Protein AF-A0A2A6CHQ3-F1 (afdb_monomer_lite)

Secondary structure (DSSP, 8-state):
---------HHHHHHHHHHHHHHHTT---HHHHHHHHHHHSSS--TTTS----HHHHHSPPHHHHH---HHHHHHHHHHS--

Sequence (82 aa):
MAAGDPIDRPFLRDVDQWMEQLYDCKQLSEQQVKMLFEQAKKCLPTDIRYKKTRAMRRALTKDEASIKSAKQLAITGAFLLI

InterPro domains:
  IPR045059 Large ribosomal subunit protein uL29, eukaryota [PTHR45722] (36-79)

Organism: Pristionchus pacificus (NCBI:txid54126)

Foldseek 3Di:
DDDDDPPPPVVVVVVVVVVVVVPVVDPQPPVRVVVVVLVVDPDHDPVPDDDDDPVVVPDDDPVRVPDDDPVVCVVVVVVVVD

pLDDT: mean 75.31, std 13.95, range [44.34, 96.94]

Radius of gyration: 29.21 Å; chains: 1; bounding box: 70×57×62 Å

Structure (mmCIF, N/CA/C/O backbone):
data_AF-A0A2A6CHQ3-F1
#
_entry.id   AF-A0A2A6CHQ3-F1
#
loop_
_atom_site.group_PDB
_atom_site.id
_atom_site.type_symbol
_atom_site.label_atom_id
_atom_site.label_alt_id
_atom_site.label_comp_id
_atom_site.label_asym_id
_atom_site.label_entity_id
_atom_site.label_seq_id
_atom_site.pdbx_PDB_ins_code
_atom_site.Cartn_x
_atom_site.Cartn_y
_atom_site.Cartn_z
_atom_site.occupancy
_atom_site.B_iso_or_equiv
_atom_site.auth_seq_id
_atom_site.auth_comp_id
_atom_site.auth_asym_id
_atom_site.auth_atom_id
_atom_site.pdbx_PDB_model_num
ATOM 1 N N . MET A 1 1 ? -40.885 -42.593 39.491 1.00 49.28 1 MET A N 1
ATOM 2 C CA . MET A 1 1 ? -39.639 -42.818 38.726 1.00 49.28 1 MET A CA 1
ATOM 3 C C . MET A 1 1 ? -39.995 -43.503 37.417 1.00 49.28 1 MET A C 1
ATOM 5 O O . MET A 1 1 ? -40.839 -44.385 37.480 1.00 49.28 1 MET A O 1
ATOM 9 N N . ALA A 1 2 ? -39.374 -43.056 36.316 1.00 44.34 2 ALA A N 1
ATOM 10 C CA . ALA A 1 2 ? -39.336 -43.564 34.925 1.00 44.34 2 ALA A CA 1
ATOM 11 C C . ALA A 1 2 ? -39.521 -42.352 33.983 1.00 44.34 2 ALA A C 1
ATOM 13 O O . ALA A 1 2 ? -40.637 -41.994 33.634 1.00 44.34 2 ALA A O 1
ATOM 14 N N . ALA A 1 3 ? -38.531 -41.453 33.933 1.00 49.31 3 ALA A N 1
ATOM 15 C CA . ALA A 1 3 ? -37.482 -41.442 32.905 1.00 49.31 3 ALA A CA 1
ATOM 16 C C . ALA A 1 3 ? -38.108 -41.303 31.510 1.00 49.31 3 ALA A C 1
ATOM 18 O O . ALA A 1 3 ? -38.455 -42.297 30.886 1.00 49.31 3 ALA A O 1
ATOM 19 N N . GLY A 1 4 ? -38.305 -4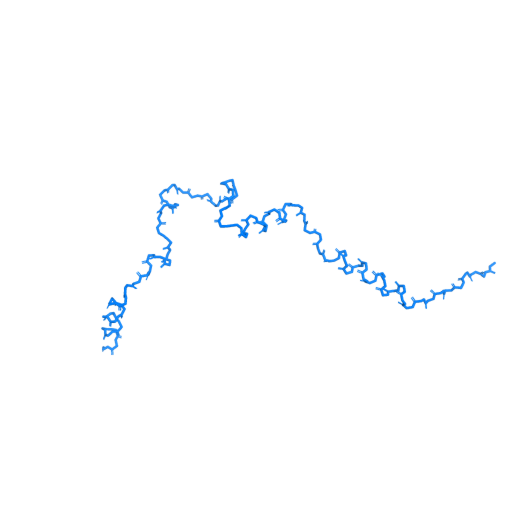0.047 31.089 1.00 53.28 4 GLY A N 1
ATOM 20 C CA . GLY A 1 4 ? -38.732 -39.723 29.733 1.00 53.28 4 GLY A CA 1
ATOM 21 C C . GLY A 1 4 ? -37.759 -40.337 28.739 1.00 53.28 4 GLY A C 1
ATOM 22 O O . GLY A 1 4 ? -36.544 -40.241 28.926 1.00 53.28 4 GLY A O 1
ATOM 23 N N . ASP A 1 5 ? -38.313 -41.020 27.744 1.00 57.62 5 ASP A N 1
ATOM 24 C CA . ASP A 1 5 ? -37.555 -41.793 26.773 1.00 57.62 5 ASP A CA 1
ATOM 25 C C . ASP A 1 5 ? -36.429 -40.943 26.164 1.00 57.62 5 ASP A C 1
ATOM 27 O O . ASP A 1 5 ? -36.693 -39.825 25.696 1.00 57.62 5 ASP A O 1
ATOM 31 N N . PRO A 1 6 ? -35.175 -41.433 26.144 1.00 61.78 6 PRO A N 1
ATOM 32 C CA . PRO A 1 6 ? -34.103 -40.759 25.444 1.00 61.78 6 PRO A CA 1
ATOM 33 C C . PRO A 1 6 ? -34.368 -40.967 23.960 1.00 61.78 6 PRO A C 1
ATOM 35 O O . PRO A 1 6 ? -33.967 -41.957 23.350 1.00 61.78 6 PRO A O 1
ATOM 38 N N . ILE A 1 7 ? -35.109 -40.033 23.380 1.00 59.12 7 ILE A N 1
ATOM 39 C CA . ILE A 1 7 ? -35.181 -39.86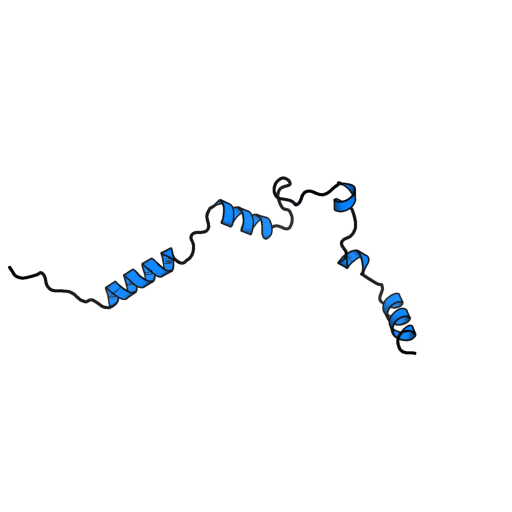6 21.943 1.00 59.12 7 ILE A CA 1
ATOM 40 C C . ILE A 1 7 ? -33.780 -39.448 21.489 1.00 59.12 7 ILE A C 1
ATOM 42 O O . ILE A 1 7 ? -33.462 -38.270 21.344 1.00 59.12 7 ILE A O 1
ATOM 46 N N . ASP A 1 8 ? -32.920 -40.442 21.298 1.00 59.75 8 ASP A N 1
ATOM 47 C CA . ASP A 1 8 ? -31.608 -40.285 20.701 1.00 59.75 8 ASP A CA 1
ATOM 48 C C . ASP A 1 8 ? -31.837 -40.198 19.190 1.00 59.75 8 ASP A C 1
ATOM 50 O O . ASP A 1 8 ? -31.778 -41.184 18.461 1.00 59.75 8 ASP A O 1
ATOM 54 N N . ARG A 1 9 ? -32.272 -39.016 18.732 1.00 60.41 9 ARG A N 1
ATOM 55 C CA . ARG A 1 9 ? -32.438 -38.695 17.309 1.00 60.41 9 ARG A CA 1
ATOM 56 C C . ARG A 1 9 ? -31.072 -38.238 16.796 1.00 60.41 9 ARG A C 1
ATOM 58 O O . ARG A 1 9 ? -30.688 -37.113 17.110 1.00 60.41 9 ARG A O 1
ATOM 65 N N . PRO A 1 10 ? -30.362 -39.031 15.972 1.00 64.19 10 PRO A N 1
ATOM 66 C CA . PRO A 1 10 ? -29.074 -38.627 15.397 1.00 64.19 10 PRO A CA 1
ATOM 67 C C . PRO A 1 10 ? -29.176 -37.293 14.648 1.00 64.19 10 PRO A C 1
ATOM 69 O O . PRO A 1 10 ? -28.303 -36.445 14.761 1.00 64.19 10 PRO A O 1
ATOM 72 N N . PHE A 1 11 ? -30.331 -37.056 14.021 1.00 60.06 11 PHE A N 1
ATOM 73 C CA . PHE A 1 11 ? -30.680 -35.803 13.360 1.00 60.06 11 PHE A CA 1
ATOM 74 C C . PHE A 1 11 ? -30.569 -34.560 14.261 1.00 60.06 11 PHE A C 1
ATOM 76 O O . PHE A 1 11 ? -30.227 -33.490 13.775 1.00 60.06 11 PHE A O 1
ATOM 83 N N . LEU A 1 12 ? -30.850 -34.670 15.566 1.00 62.31 12 LEU A N 1
ATOM 84 C CA . LEU A 1 12 ? -30.715 -33.536 16.489 1.00 62.31 12 LEU A CA 1
ATOM 85 C C . LEU A 1 12 ? -29.247 -33.232 16.803 1.00 62.31 12 LEU A C 1
ATOM 87 O O . LEU A 1 12 ? -28.889 -32.066 16.907 1.00 62.31 12 LEU A O 1
ATOM 91 N N . ARG A 1 13 ? -28.390 -34.260 16.870 1.00 64.81 13 ARG A N 1
ATOM 92 C CA . ARG A 1 13 ? -26.941 -34.079 17.046 1.00 64.81 13 ARG A CA 1
ATOM 93 C C . ARG A 1 13 ? -26.317 -33.403 15.831 1.00 64.81 13 ARG A C 1
ATOM 95 O O . ARG A 1 13 ? -25.458 -32.548 15.993 1.00 64.81 13 ARG A O 1
ATOM 102 N N . ASP A 1 14 ? -26.793 -33.745 14.635 1.00 68.19 14 ASP A N 1
ATOM 103 C CA . ASP A 1 14 ? -26.357 -33.098 13.397 1.00 68.19 14 ASP A CA 1
ATOM 104 C C . ASP A 1 14 ? -26.763 -31.618 13.371 1.00 68.19 14 ASP A C 1
ATOM 106 O O . ASP A 1 14 ? -25.976 -30.773 12.957 1.00 68.19 14 ASP A O 1
ATOM 110 N N . VAL A 1 15 ? -27.960 -31.282 13.868 1.00 73.81 15 VAL A N 1
ATOM 111 C CA . VAL A 1 15 ? -28.425 -29.890 13.987 1.00 73.81 15 VAL A CA 1
ATOM 112 C C . VAL A 1 15 ? -27.619 -29.111 15.027 1.00 73.81 15 VAL A C 1
ATOM 114 O O . VAL A 1 15 ? -27.227 -27.979 14.746 1.00 73.81 15 VAL A O 1
ATOM 117 N N . ASP A 1 16 ? -27.328 -29.703 16.187 1.00 75.69 16 ASP A N 1
ATOM 118 C CA . ASP A 1 16 ? -26.478 -29.078 17.208 1.00 75.69 16 ASP A CA 1
ATOM 119 C C . ASP A 1 16 ? -25.050 -28.875 16.684 1.00 75.69 16 ASP A C 1
ATOM 121 O O . ASP A 1 16 ? -24.480 -27.797 16.834 1.00 75.69 16 ASP A O 1
ATOM 125 N N . GLN A 1 17 ? -24.507 -29.855 15.958 1.00 77.44 17 GLN A N 1
ATOM 126 C CA . GLN A 1 17 ? -23.199 -29.751 15.318 1.00 77.44 17 GLN A CA 1
ATOM 127 C C . GLN A 1 17 ? -23.180 -28.707 14.191 1.00 77.44 17 GLN A C 1
ATOM 129 O O . GLN A 1 17 ? -22.186 -28.002 14.021 1.00 77.44 17 GLN A O 1
ATOM 134 N N . TRP A 1 18 ? -24.273 -28.552 13.439 1.00 75.31 18 TRP A N 1
ATOM 135 C CA . TRP A 1 18 ? -24.420 -27.484 12.445 1.00 75.31 18 TRP A CA 1
ATOM 136 C C . TRP A 1 18 ? -24.551 -26.102 13.101 1.00 75.31 18 TRP A C 1
ATOM 138 O O . TRP A 1 18 ? -23.996 -25.128 12.592 1.00 75.31 18 TRP A O 1
ATOM 148 N N . MET A 1 19 ? -25.244 -26.004 14.239 1.00 71.19 19 MET A N 1
ATOM 149 C CA . MET A 1 19 ? -25.325 -24.785 15.050 1.00 71.19 19 MET A CA 1
ATOM 150 C C . MET A 1 19 ? -23.960 -24.394 15.629 1.00 71.19 19 MET A C 1
ATOM 152 O O . MET A 1 19 ? -23.586 -23.224 15.547 1.00 71.19 19 MET A O 1
ATOM 156 N N . GLU A 1 20 ? -23.183 -25.353 16.137 1.00 69.31 20 GLU A N 1
ATOM 157 C CA . GLU A 1 20 ? -21.811 -25.124 16.606 1.00 69.31 20 GLU A CA 1
ATOM 158 C C . GLU A 1 20 ? -20.881 -24.709 15.461 1.00 69.31 20 GLU A C 1
ATOM 160 O O . GLU A 1 20 ? -20.162 -23.725 15.598 1.00 69.31 20 GLU A O 1
ATOM 165 N N . GLN A 1 21 ? -20.953 -25.355 14.291 1.00 66.69 21 GLN A N 1
ATOM 166 C CA . GLN A 1 21 ? -20.181 -24.951 13.108 1.00 66.69 21 GLN A CA 1
ATOM 167 C C . GLN A 1 21 ? -20.525 -23.533 12.626 1.00 66.69 21 GLN A C 1
ATOM 169 O O . GLN A 1 21 ? -19.645 -22.809 12.160 1.00 66.69 21 GLN A O 1
ATOM 174 N N . LEU A 1 22 ? -21.787 -23.108 12.750 1.00 65.00 22 LEU A N 1
ATOM 175 C CA . LEU A 1 22 ? -22.212 -21.733 12.465 1.00 65.00 22 LEU A CA 1
ATOM 176 C C . LEU A 1 22 ? -21.696 -20.730 13.505 1.00 65.00 22 LEU A C 1
ATOM 178 O O . LEU A 1 22 ? -21.418 -19.584 13.154 1.00 65.00 22 LEU A O 1
ATOM 182 N N . TYR A 1 23 ? -21.546 -21.149 14.760 1.00 60.84 23 TYR A N 1
ATOM 183 C CA . TYR A 1 23 ? -20.967 -20.332 15.826 1.00 60.84 23 TYR A CA 1
ATOM 184 C C . TYR A 1 23 ? -19.432 -20.226 15.700 1.00 60.84 23 TYR A C 1
ATOM 186 O O . TYR A 1 23 ? -18.863 -19.145 15.874 1.00 60.84 23 TYR A O 1
ATOM 194 N N . ASP A 1 24 ? -18.779 -21.322 15.299 1.00 60.06 24 ASP A N 1
ATOM 195 C CA . ASP A 1 24 ? -17.346 -21.424 14.991 1.00 60.06 24 ASP A CA 1
ATOM 196 C C . ASP A 1 24 ? -16.963 -20.764 13.663 1.00 60.06 24 ASP A C 1
ATOM 198 O O . ASP A 1 24 ? -15.796 -20.399 13.465 1.00 60.06 24 ASP A O 1
ATOM 202 N N . CYS A 1 25 ? -17.932 -20.554 12.761 1.00 60.16 25 CYS A N 1
ATOM 203 C CA . CYS A 1 25 ? -17.817 -19.667 11.610 1.00 60.16 25 CYS A CA 1
ATOM 204 C C . CYS A 1 25 ? -17.712 -18.227 12.124 1.00 60.16 25 CYS A C 1
ATOM 206 O O . CYS A 1 25 ? -18.659 -17.445 12.095 1.00 60.16 25 CYS A O 1
ATOM 208 N N . LYS A 1 26 ? -16.528 -17.937 12.667 1.00 61.72 26 LYS A N 1
ATOM 209 C CA . LYS A 1 26 ? -16.133 -16.783 13.462 1.00 61.72 26 LYS A CA 1
ATOM 210 C C . LYS A 1 26 ? -16.948 -15.561 13.066 1.00 61.72 26 LYS A C 1
ATOM 212 O O . LYS A 1 26 ? -16.704 -14.977 12.008 1.00 61.72 26 LYS A O 1
ATOM 217 N N . GLN A 1 27 ? -17.897 -15.169 13.918 1.00 62.03 27 GLN A N 1
ATOM 218 C CA . GLN A 1 27 ? -18.520 -13.856 13.815 1.00 62.03 27 GLN A CA 1
ATOM 219 C C . GLN A 1 27 ? -17.403 -12.828 13.985 1.00 62.03 27 GLN A C 1
ATOM 221 O O . GLN A 1 27 ? -16.962 -12.516 15.091 1.00 62.03 27 GLN A O 1
ATOM 226 N N . LEU A 1 28 ? -16.860 -12.379 12.856 1.00 65.94 28 LEU A N 1
ATOM 227 C CA . LEU A 1 28 ? -15.889 -11.305 12.819 1.00 65.94 28 LEU A CA 1
ATOM 228 C C . LEU A 1 28 ? -16.566 -10.099 13.461 1.00 65.94 28 LEU A C 1
ATOM 230 O O . LEU A 1 28 ? -17.690 -9.746 13.097 1.00 65.94 28 LEU A O 1
ATOM 234 N N . SER A 1 29 ? -15.898 -9.468 14.424 1.00 74.81 29 SER A N 1
ATOM 235 C CA . SER A 1 29 ? -16.442 -8.247 15.013 1.00 74.81 29 SER A CA 1
ATOM 236 C C . SER A 1 29 ? -16.637 -7.203 13.914 1.00 74.81 29 SER A C 1
ATOM 238 O O . SER A 1 29 ? -15.903 -7.201 12.919 1.00 74.81 29 SER A O 1
ATOM 240 N N . GLU A 1 30 ? -17.578 -6.269 14.084 1.00 72.62 30 GLU A N 1
ATOM 241 C CA . GLU A 1 30 ? -17.768 -5.191 13.101 1.00 72.62 30 GLU A CA 1
ATOM 242 C C . GLU A 1 30 ? -16.449 -4.496 12.737 1.00 72.62 30 GLU A C 1
ATOM 244 O O . GLU A 1 30 ? -16.245 -4.089 11.597 1.00 72.62 30 GLU A O 1
ATOM 249 N N . GLN A 1 31 ? -15.544 -4.365 13.708 1.00 74.19 31 GLN A N 1
ATOM 250 C CA . GLN A 1 31 ? -14.225 -3.780 13.508 1.00 74.19 31 GLN A CA 1
ATOM 251 C C . GLN A 1 31 ? -13.348 -4.639 12.595 1.00 74.19 31 GLN A C 1
ATOM 253 O O . GLN A 1 31 ? -12.698 -4.100 11.706 1.00 74.19 31 GLN A O 1
AT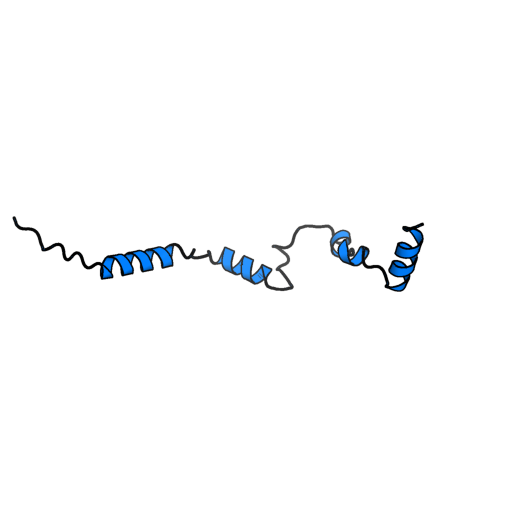OM 258 N N . GLN A 1 32 ? -13.346 -5.961 12.765 1.00 74.75 32 GLN A N 1
ATOM 259 C CA . GLN A 1 32 ? -12.610 -6.877 11.892 1.00 74.75 32 GLN A CA 1
ATOM 260 C C . GLN A 1 32 ? -13.180 -6.874 10.472 1.00 74.75 32 GLN A C 1
ATOM 262 O O . GLN A 1 32 ? -12.412 -6.799 9.517 1.00 74.75 32 GLN A O 1
ATOM 267 N N . VAL A 1 33 ? -14.508 -6.859 10.325 1.00 74.44 33 VAL A N 1
ATOM 268 C CA . VAL A 1 33 ? -15.167 -6.752 9.013 1.00 74.44 33 VAL A CA 1
ATOM 269 C C . VAL A 1 33 ? -14.847 -5.411 8.348 1.00 74.44 33 VAL A C 1
ATOM 271 O O . VAL A 1 33 ? -14.465 -5.390 7.179 1.00 74.44 33 VAL A O 1
ATOM 274 N N . LYS A 1 34 ? -14.909 -4.295 9.088 1.00 74.75 34 LYS A N 1
ATOM 275 C CA . LYS A 1 34 ? -14.517 -2.964 8.594 1.00 74.75 34 LYS A CA 1
ATOM 276 C C . LYS A 1 34 ? -13.048 -2.932 8.183 1.00 74.75 34 LYS A C 1
ATOM 278 O O . LYS A 1 34 ? -12.748 -2.449 7.101 1.00 74.75 34 LYS A O 1
ATOM 283 N N . MET A 1 35 ? -12.136 -3.486 8.981 1.00 73.12 35 MET A N 1
ATOM 284 C CA . MET A 1 35 ? -10.717 -3.549 8.618 1.00 73.12 35 MET A CA 1
ATOM 285 C C . MET A 1 35 ? -10.482 -4.372 7.353 1.00 73.12 35 MET A C 1
ATOM 287 O O . MET A 1 35 ? -9.769 -3.911 6.472 1.00 73.12 35 MET A O 1
ATOM 291 N N . LEU A 1 36 ? -11.090 -5.554 7.231 1.00 71.12 36 LEU A N 1
ATOM 292 C CA . LEU A 1 36 ? -10.954 -6.405 6.044 1.00 71.12 36 LEU A CA 1
ATOM 293 C C . LEU A 1 36 ? -11.547 -5.738 4.796 1.00 71.12 36 LEU A C 1
ATOM 295 O O . LEU A 1 36 ? -10.958 -5.800 3.719 1.00 71.12 36 LEU A O 1
ATOM 299 N N . PHE A 1 37 ? -12.678 -5.049 4.946 1.00 70.00 37 PHE A N 1
ATOM 300 C CA . PHE A 1 37 ? -13.305 -4.286 3.871 1.00 70.00 37 PHE A CA 1
ATOM 301 C C . PHE A 1 37 ? -12.461 -3.079 3.443 1.00 70.00 37 PHE A C 1
ATOM 303 O O . PHE A 1 37 ? -12.271 -2.842 2.251 1.00 70.00 37 PHE A O 1
ATOM 310 N N . GLU A 1 38 ? -11.904 -2.337 4.398 1.00 68.25 38 GLU A N 1
ATOM 311 C CA . GLU A 1 38 ? -10.992 -1.229 4.118 1.00 68.25 38 GLU A CA 1
ATOM 312 C C . GLU A 1 38 ? -9.669 -1.732 3.510 1.00 68.25 38 GLU A C 1
ATOM 314 O O . GLU A 1 38 ? -9.145 -1.099 2.600 1.00 68.25 38 GLU A O 1
ATOM 319 N N . GLN A 1 39 ? -9.176 -2.909 3.912 1.00 67.00 39 GLN A N 1
ATOM 320 C CA . GLN A 1 39 ? -8.009 -3.567 3.309 1.00 67.00 39 GLN A CA 1
ATOM 321 C C . GLN A 1 39 ? -8.260 -3.965 1.845 1.00 67.00 39 GLN A C 1
ATOM 323 O O . GLN A 1 39 ? -7.355 -3.875 1.016 1.00 67.00 39 GLN A O 1
ATOM 328 N N . ALA A 1 40 ? -9.483 -4.396 1.520 1.00 69.62 40 ALA A N 1
ATOM 329 C CA . ALA A 1 40 ? -9.893 -4.718 0.153 1.00 69.62 40 ALA A CA 1
ATOM 330 C C . ALA A 1 40 ? -10.061 -3.463 -0.724 1.00 69.62 40 ALA A C 1
ATOM 332 O O . ALA A 1 40 ? -9.960 -3.533 -1.953 1.00 69.62 40 ALA A O 1
ATOM 333 N N . LYS A 1 41 ? -10.294 -2.294 -0.118 1.00 76.06 41 LYS A N 1
ATOM 334 C CA . LYS A 1 41 ? -10.326 -1.024 -0.841 1.00 76.06 41 LYS A CA 1
ATOM 335 C C . LYS A 1 41 ? -8.913 -0.575 -1.192 1.00 76.06 41 LYS A C 1
ATOM 337 O O . LYS A 1 41 ? -8.004 -0.542 -0.373 1.00 76.06 41 LYS A O 1
ATOM 342 N N . LYS A 1 42 ? -8.759 -0.072 -2.419 1.00 72.38 42 LYS A N 1
ATOM 343 C CA . LYS A 1 42 ? -7.508 0.551 -2.891 1.00 72.38 42 LYS A CA 1
ATOM 344 C C . LYS A 1 42 ? -7.071 1.758 -2.039 1.00 72.38 42 LYS A C 1
ATOM 346 O O . LYS A 1 42 ? -5.897 2.115 -2.050 1.00 72.38 42 LYS A O 1
ATOM 351 N N . CYS A 1 43 ? -7.997 2.389 -1.309 1.00 78.06 43 CYS A N 1
ATOM 352 C CA . CYS A 1 43 ? -7.748 3.583 -0.505 1.00 78.06 43 CYS A CA 1
ATOM 353 C C . CYS A 1 43 ? -8.265 3.409 0.930 1.00 78.06 43 CYS A C 1
ATOM 355 O O . CYS A 1 43 ? -9.451 3.590 1.178 1.00 78.06 43 CYS A O 1
ATOM 357 N N . LEU A 1 44 ? -7.349 3.149 1.865 1.00 81.38 44 LEU A N 1
ATOM 358 C CA . LEU A 1 44 ? -7.621 3.083 3.307 1.00 81.38 44 LEU A CA 1
ATOM 359 C C . LEU A 1 44 ? -7.893 4.472 3.928 1.00 81.38 44 LEU A C 1
ATOM 361 O O . LEU A 1 44 ? -7.351 5.465 3.429 1.00 81.38 44 LEU A O 1
ATOM 365 N N . PRO A 1 45 ? -8.594 4.581 5.065 1.00 86.12 45 PRO A N 1
ATOM 366 C CA . PRO A 1 45 ? -8.683 5.807 5.867 1.00 86.12 45 PRO A CA 1
ATOM 367 C C . PRO A 1 45 ? -7.306 6.270 6.386 1.00 86.12 45 PRO A C 1
ATOM 369 O O . PRO A 1 45 ? -6.386 5.469 6.562 1.00 86.12 45 PRO A O 1
ATOM 372 N N . THR A 1 46 ? -7.095 7.576 6.582 1.00 83.62 46 THR A N 1
ATOM 373 C CA . THR A 1 46 ? -5.763 8.158 6.888 1.00 83.62 46 THR A CA 1
ATOM 374 C C . THR A 1 46 ? -5.250 7.846 8.297 1.00 83.62 46 THR A C 1
ATOM 376 O O . THR A 1 46 ? -4.036 7.829 8.544 1.00 83.62 46 THR A O 1
ATOM 379 N N . ASP A 1 47 ? -6.170 7.600 9.215 1.00 84.44 47 ASP A N 1
ATOM 380 C CA . ASP A 1 47 ? -5.975 7.201 10.600 1.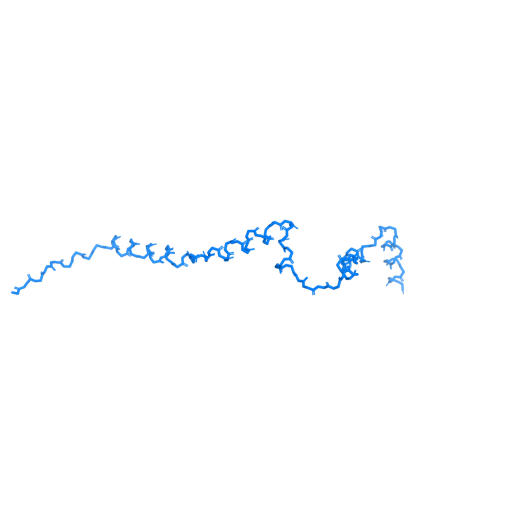00 84.44 47 ASP A CA 1
ATOM 381 C C . ASP A 1 47 ? -5.347 5.804 10.702 1.00 84.44 47 ASP A C 1
ATOM 383 O O . ASP A 1 47 ? -4.341 5.673 11.403 1.00 84.44 47 ASP A O 1
ATOM 387 N N . ILE A 1 48 ? -5.823 4.840 9.904 1.00 85.25 48 ILE A N 1
ATOM 388 C CA . ILE A 1 48 ? -5.375 3.431 9.887 1.00 85.25 48 ILE A CA 1
ATOM 389 C C . ILE A 1 48 ? -4.074 3.238 9.085 1.00 85.25 48 ILE A C 1
ATOM 391 O O . ILE A 1 48 ? -3.295 2.318 9.337 1.00 85.25 48 ILE A O 1
ATOM 395 N N . ARG A 1 49 ? -3.785 4.119 8.117 1.00 86.62 49 ARG A N 1
ATOM 396 C CA . ARG A 1 49 ? -2.541 4.055 7.328 1.00 86.62 49 ARG A CA 1
ATOM 397 C C . ARG A 1 49 ? -1.297 4.174 8.213 1.00 86.62 49 ARG A C 1
ATOM 399 O O . ARG A 1 49 ? -1.216 5.034 9.093 1.00 86.62 49 ARG A O 1
ATOM 406 N N . TYR A 1 50 ? -0.258 3.420 7.854 1.00 89.75 50 TYR A N 1
ATOM 407 C CA . TYR A 1 50 ? 1.046 3.491 8.510 1.00 89.75 50 TYR A CA 1
ATOM 408 C C . TYR A 1 50 ? 1.610 4.929 8.535 1.00 89.75 50 TYR A C 1
ATOM 410 O O . TYR A 1 50 ? 1.546 5.695 7.554 1.00 89.75 50 TYR A O 1
ATOM 418 N N . LYS A 1 51 ? 2.156 5.326 9.687 1.00 92.88 51 LYS A N 1
ATOM 419 C CA . LYS A 1 51 ? 2.679 6.678 9.911 1.00 92.88 51 LYS A CA 1
ATOM 420 C C . LYS A 1 51 ? 4.110 6.765 9.372 1.00 92.88 51 LYS A C 1
ATOM 422 O O . LYS A 1 51 ? 5.018 6.104 9.851 1.00 92.88 51 LYS A O 1
ATOM 427 N N . LYS A 1 52 ? 4.280 7.578 8.329 1.00 93.75 52 LYS A N 1
ATOM 428 C CA . LYS A 1 52 ? 5.545 7.880 7.639 1.00 93.75 52 LYS A CA 1
ATOM 429 C C . LYS A 1 52 ? 5.611 9.376 7.386 1.00 93.75 52 LYS A C 1
ATOM 431 O O . LYS A 1 52 ? 4.572 10.041 7.331 1.00 93.75 52 LYS A O 1
ATOM 436 N N . THR A 1 53 ? 6.814 9.889 7.162 1.00 96.12 53 THR A N 1
ATOM 437 C CA . THR A 1 53 ? 6.995 11.279 6.737 1.00 96.12 53 THR A CA 1
ATOM 438 C C . THR A 1 53 ? 6.365 11.513 5.359 1.00 96.12 53 THR A C 1
ATOM 440 O O . THR A 1 53 ? 6.187 10.587 4.558 1.00 96.12 53 THR A O 1
ATOM 443 N N . ARG A 1 54 ? 6.019 12.770 5.055 1.00 94.25 54 ARG A N 1
ATOM 444 C CA . ARG A 1 54 ? 5.448 13.150 3.751 1.00 94.25 54 ARG A CA 1
ATOM 445 C C . ARG A 1 54 ? 6.370 12.769 2.591 1.00 94.25 54 ARG A C 1
ATOM 447 O O . ARG A 1 54 ? 5.874 12.284 1.581 1.00 94.25 54 ARG A O 1
ATOM 454 N N . ALA A 1 55 ? 7.681 12.954 2.758 1.00 96.94 55 ALA A N 1
ATOM 455 C CA . ALA A 1 55 ? 8.681 12.592 1.757 1.00 96.94 55 ALA A CA 1
ATOM 456 C C . ALA A 1 55 ? 8.654 11.085 1.459 1.00 96.94 55 ALA A C 1
ATOM 458 O O . ALA A 1 55 ? 8.498 10.692 0.308 1.00 96.94 55 ALA A O 1
ATOM 459 N N . MET A 1 56 ? 8.671 10.239 2.494 1.00 94.88 56 MET A N 1
ATOM 460 C CA . MET A 1 56 ? 8.622 8.780 2.327 1.00 94.88 56 MET A CA 1
ATOM 461 C C . MET A 1 56 ? 7.324 8.289 1.676 1.00 94.88 56 MET A C 1
ATOM 463 O O . MET A 1 56 ? 7.345 7.310 0.944 1.00 94.88 56 MET A O 1
ATOM 467 N N . ARG A 1 57 ? 6.186 8.950 1.933 1.00 93.56 57 ARG A N 1
ATOM 468 C CA . ARG A 1 57 ? 4.897 8.607 1.301 1.00 93.56 57 ARG A CA 1
ATOM 469 C C . ARG A 1 57 ? 4.826 8.972 -0.184 1.00 93.56 57 ARG A C 1
ATOM 471 O O . ARG A 1 57 ? 3.958 8.456 -0.876 1.00 93.56 57 ARG A O 1
ATOM 478 N N . ARG A 1 58 ? 5.660 9.909 -0.641 1.00 93.94 58 ARG A N 1
ATOM 479 C CA . ARG A 1 58 ? 5.717 10.372 -2.037 1.00 93.94 58 ARG A CA 1
ATOM 480 C C . ARG A 1 58 ? 6.840 9.712 -2.836 1.00 93.94 58 ARG A C 1
ATOM 482 O O . ARG A 1 58 ? 6.872 9.879 -4.048 1.00 93.94 58 ARG A O 1
ATOM 489 N N . ALA A 1 59 ? 7.746 9.008 -2.164 1.00 95.88 59 ALA A N 1
ATOM 490 C CA . ALA A 1 59 ? 8.796 8.239 -2.808 1.00 95.88 59 ALA A CA 1
ATOM 491 C C . ALA A 1 59 ? 8.217 7.027 -3.555 1.00 95.88 59 ALA A C 1
ATOM 493 O O . ALA A 1 59 ? 7.167 6.504 -3.179 1.00 95.88 59 ALA A O 1
ATOM 494 N N . LEU A 1 60 ? 8.939 6.584 -4.586 1.00 94.62 60 LEU A N 1
ATOM 495 C CA . LEU A 1 60 ? 8.646 5.353 -5.319 1.00 94.62 60 LEU A CA 1
ATOM 496 C C . LEU A 1 60 ? 8.710 4.141 -4.387 1.00 94.62 60 LEU A C 1
ATOM 498 O O . LEU A 1 60 ? 9.517 4.091 -3.451 1.00 94.62 60 LEU A O 1
ATOM 502 N N . THR A 1 61 ? 7.881 3.142 -4.669 1.00 92.62 61 THR A N 1
ATOM 503 C CA . THR A 1 61 ? 8.032 1.829 -4.042 1.00 92.62 61 THR A CA 1
ATOM 504 C C . THR A 1 61 ? 9.301 1.145 -4.552 1.00 92.62 61 THR A C 1
ATOM 506 O O . THR A 1 61 ? 9.808 1.458 -5.630 1.00 92.62 61 THR A O 1
ATOM 509 N N . LYS A 1 62 ? 9.847 0.206 -3.768 1.00 92.88 62 LYS A N 1
ATOM 510 C CA . LYS A 1 62 ? 11.058 -0.541 -4.146 1.00 92.88 62 LYS A CA 1
ATOM 511 C C . LYS A 1 62 ? 10.891 -1.224 -5.507 1.00 92.88 62 LYS A C 1
ATOM 513 O O . LYS A 1 62 ? 11.825 -1.220 -6.303 1.00 92.88 62 LYS A O 1
ATOM 518 N N . ASP A 1 63 ? 9.700 -1.756 -5.758 1.00 89.62 63 ASP A N 1
ATOM 519 C CA . ASP A 1 63 ? 9.388 -2.471 -6.988 1.00 89.62 63 ASP A CA 1
ATOM 520 C C . ASP A 1 63 ? 9.387 -1.508 -8.170 1.00 89.62 63 ASP A C 1
ATOM 522 O O . ASP A 1 63 ? 10.142 -1.733 -9.109 1.00 89.62 63 ASP A O 1
ATOM 526 N N . GLU A 1 64 ? 8.672 -0.380 -8.077 1.00 89.44 64 GLU A N 1
ATOM 527 C CA . GLU A 1 64 ? 8.667 0.670 -9.108 1.00 89.44 64 GLU A CA 1
ATOM 528 C C . GLU A 1 64 ? 10.066 1.229 -9.384 1.00 89.44 64 GLU A C 1
ATOM 530 O O . GLU A 1 64 ? 10.437 1.429 -10.537 1.00 89.44 64 GLU A O 1
ATOM 535 N N . ALA A 1 65 ? 10.867 1.436 -8.336 1.00 91.50 65 ALA A N 1
ATOM 536 C CA . ALA A 1 65 ? 12.250 1.885 -8.467 1.00 91.50 65 ALA A CA 1
ATOM 537 C C . ALA A 1 65 ? 13.155 0.838 -9.142 1.00 91.50 65 ALA A C 1
ATOM 539 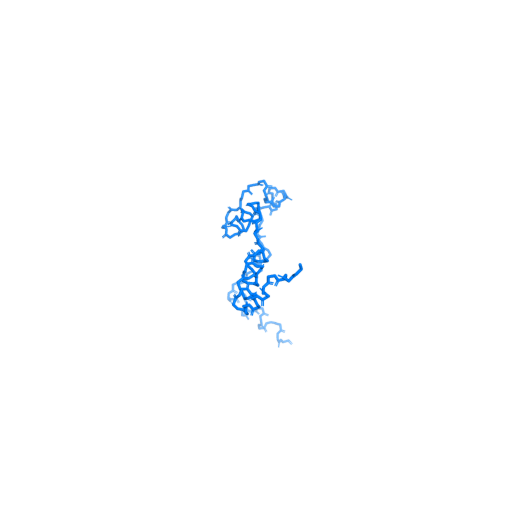O O . ALA A 1 65 ? 14.180 1.190 -9.723 1.00 91.50 65 ALA A O 1
ATOM 540 N N . SER A 1 66 ? 12.794 -0.445 -9.063 1.00 89.50 66 SER A N 1
ATOM 541 C CA . SER A 1 66 ? 13.542 -1.544 -9.677 1.00 89.50 66 SER A CA 1
ATOM 542 C C . SER A 1 66 ? 13.126 -1.847 -11.119 1.00 89.50 66 SER A C 1
ATOM 544 O O . SER A 1 66 ? 13.818 -2.613 -11.795 1.00 89.50 66 SER A O 1
ATOM 546 N N . ILE A 1 67 ? 12.032 -1.249 -11.611 1.00 91.94 67 ILE A N 1
ATOM 547 C CA . ILE A 1 67 ? 11.553 -1.452 -12.982 1.00 91.94 67 ILE A CA 1
ATOM 548 C C . ILE A 1 67 ? 12.602 -0.918 -13.962 1.00 91.94 67 ILE A C 1
ATOM 550 O O . ILE A 1 67 ? 12.873 0.279 -14.039 1.00 91.94 67 ILE A O 1
ATOM 554 N N . LYS A 1 68 ? 13.180 -1.830 -14.746 1.00 91.00 68 LYS A N 1
ATOM 555 C CA . LYS A 1 68 ? 14.122 -1.524 -15.827 1.00 91.00 68 LYS A CA 1
ATOM 556 C C . LYS A 1 68 ? 13.410 -1.615 -17.169 1.00 91.00 68 LYS A C 1
ATOM 558 O O . LYS A 1 68 ? 12.540 -2.460 -17.368 1.00 91.00 68 LYS A O 1
ATOM 563 N N . SER A 1 69 ? 13.811 -0.777 -18.119 1.00 90.56 69 SER A N 1
ATOM 564 C CA . SER A 1 69 ? 13.309 -0.884 -19.493 1.00 90.56 69 SER A CA 1
ATOM 565 C C . SER A 1 69 ? 13.810 -2.167 -20.170 1.00 90.56 69 SER A C 1
ATOM 567 O O . SER A 1 69 ? 14.902 -2.652 -19.869 1.00 90.56 69 SER A O 1
ATOM 569 N N . ALA A 1 70 ? 13.060 -2.685 -21.148 1.00 89.50 70 ALA A N 1
ATOM 570 C CA . ALA A 1 70 ? 13.450 -3.882 -21.904 1.00 89.50 70 ALA A CA 1
ATOM 571 C C . ALA A 1 70 ? 14.846 -3.755 -22.547 1.00 89.50 70 ALA A C 1
ATOM 573 O O . ALA A 1 70 ? 15.635 -4.696 -22.524 1.00 89.50 70 ALA A O 1
ATOM 574 N N . LYS A 1 71 ? 15.186 -2.556 -23.044 1.00 90.12 71 LYS A N 1
ATOM 575 C CA . LYS A 1 71 ? 16.517 -2.251 -23.589 1.00 90.12 71 LYS A CA 1
ATOM 576 C C . LYS A 1 71 ? 17.610 -2.380 -22.525 1.00 90.12 71 LYS A C 1
ATOM 578 O O . LYS A 1 71 ? 18.634 -3.004 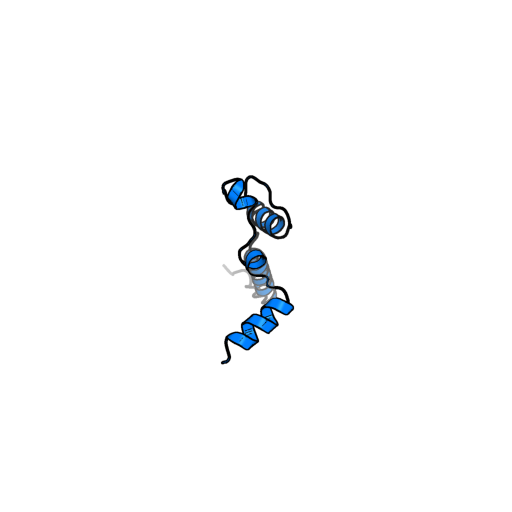-22.775 1.00 90.12 71 LYS A O 1
ATOM 583 N N . GLN A 1 72 ? 17.388 -1.826 -21.332 1.00 87.31 72 GLN A N 1
ATOM 584 C CA . GLN A 1 72 ? 18.340 -1.937 -20.223 1.00 87.31 72 GLN A CA 1
ATOM 585 C C . GLN A 1 72 ? 18.502 -3.385 -19.760 1.00 87.31 72 GLN A C 1
ATOM 587 O O . GLN A 1 72 ? 19.623 -3.797 -19.482 1.00 87.31 72 GLN A O 1
ATOM 592 N N . LEU A 1 73 ? 17.421 -4.168 -19.701 1.00 86.19 73 LEU A N 1
ATOM 593 C CA . LEU A 1 73 ? 17.487 -5.587 -19.344 1.00 86.19 73 LEU A CA 1
ATOM 594 C C . LEU A 1 73 ? 18.316 -6.392 -20.350 1.00 86.19 73 LEU A C 1
ATOM 596 O O . LEU A 1 73 ? 19.175 -7.159 -19.927 1.00 86.19 73 LEU A O 1
ATOM 600 N N . ALA A 1 74 ? 18.123 -6.165 -21.653 1.00 84.62 74 ALA A N 1
ATOM 601 C CA . ALA A 1 74 ? 18.909 -6.820 -22.699 1.00 84.62 74 ALA A CA 1
ATOM 602 C C . ALA A 1 74 ? 20.409 -6.499 -22.581 1.00 84.62 74 ALA A C 1
ATOM 604 O O . ALA A 1 74 ? 21.242 -7.397 -22.648 1.00 84.62 74 ALA A O 1
ATOM 605 N N . ILE A 1 75 ? 20.751 -5.231 -22.330 1.00 86.94 75 ILE A N 1
ATOM 606 C CA . ILE A 1 75 ? 22.145 -4.793 -22.161 1.00 86.94 75 ILE A CA 1
ATOM 607 C C . ILE A 1 75 ? 22.756 -5.379 -20.881 1.00 86.94 75 ILE A C 1
ATOM 609 O O . ILE A 1 75 ? 23.858 -5.916 -20.907 1.00 86.94 75 ILE A O 1
ATOM 613 N N . THR A 1 76 ? 22.037 -5.303 -19.758 1.00 82.94 76 THR A N 1
ATOM 614 C CA . THR A 1 76 ? 22.541 -5.779 -18.459 1.00 82.94 76 THR A CA 1
ATOM 615 C C . THR A 1 76 ? 22.701 -7.303 -18.451 1.00 82.94 76 THR A C 1
ATOM 617 O O . THR A 1 76 ? 23.676 -7.809 -17.908 1.00 82.94 76 THR A O 1
ATOM 620 N N . GLY A 1 77 ? 21.767 -8.038 -19.066 1.00 74.88 77 GLY A N 1
ATOM 621 C CA . GLY A 1 77 ? 21.831 -9.497 -19.183 1.00 74.88 77 GLY A CA 1
ATOM 622 C C . GLY A 1 77 ? 22.950 -9.978 -20.108 1.00 74.88 77 GLY A C 1
ATOM 623 O O . GLY A 1 77 ? 23.598 -10.970 -19.799 1.00 74.88 77 GLY A O 1
ATOM 624 N N . ALA A 1 78 ? 23.224 -9.252 -21.196 1.00 60.75 78 ALA A N 1
ATOM 625 C CA . ALA A 1 78 ? 24.328 -9.566 -22.102 1.00 60.75 78 ALA A CA 1
ATOM 626 C C . ALA A 1 78 ? 25.710 -9.325 -21.468 1.00 60.75 78 ALA A C 1
ATOM 628 O O . ALA A 1 78 ? 26.654 -10.045 -21.772 1.00 60.75 78 ALA A O 1
ATOM 629 N N . PHE A 1 79 ? 25.830 -8.333 -20.580 1.00 56.59 79 PHE A N 1
ATOM 630 C CA . PHE A 1 79 ? 27.102 -7.960 -19.952 1.00 56.59 79 PHE A CA 1
ATOM 631 C C . PHE A 1 79 ? 27.448 -8.786 -18.699 1.00 56.59 79 PHE A C 1
ATOM 633 O O . PHE A 1 79 ? 28.602 -8.821 -18.299 1.00 56.59 79 PHE A O 1
ATOM 640 N N . LEU A 1 80 ? 26.469 -9.449 -18.070 1.00 57.97 80 LEU A N 1
ATOM 641 C CA . LEU A 1 80 ? 26.671 -10.292 -16.877 1.00 57.97 80 LEU A CA 1
ATOM 642 C C . LEU A 1 80 ? 26.923 -11.781 -17.192 1.00 57.97 80 LEU A C 1
ATOM 644 O O . LEU A 1 80 ? 27.113 -12.563 -16.264 1.00 57.97 80 LEU A O 1
ATOM 648 N N . LEU A 1 81 ? 26.888 -12.182 -18.469 1.00 54.25 81 LEU A N 1
ATOM 649 C CA . LEU A 1 81 ? 27.094 -13.567 -18.931 1.00 54.25 81 LEU A CA 1
ATOM 650 C C . LEU A 1 81 ? 28.431 -13.785 -19.673 1.00 54.25 81 LEU A C 1
ATOM 652 O O . LEU A 1 81 ? 28.624 -14.845 -20.268 1.00 54.25 81 LEU A O 1
ATOM 656 N N . ILE A 1 82 ? 29.339 -12.806 -19.631 1.00 49.78 82 ILE A N 1
ATOM 657 C CA . ILE A 1 82 ? 30.737 -12.893 -20.094 1.00 49.78 82 ILE A CA 1
ATOM 658 C C . ILE A 1 82 ? 31.633 -12.772 -18.865 1.00 49.78 82 ILE A C 1
ATOM 660 O O . ILE A 1 82 ? 32.601 -13.556 -18.771 1.00 49.78 82 ILE A O 1
#